Protein AF-A0A7C5P457-F1 (afdb_monomer_lite)

pLDDT: mean 78.82, std 11.72, range [55.12, 93.0]

Secondary structure (DSSP, 8-state):
-HHHHHHHHHHTT----EEEEEEEEEEEEEEEEEEEEETTEEEEEEEEEEEEEEEEEEEETTTEEEEEEEEEEEEE-

Structure (mmCIF, N/CA/C/O backbone):
data_AF-A0A7C5P457-F1
#
_entry.id   AF-A0A7C5P457-F1
#
loop_
_atom_site.group_PDB
_atom_site.id
_atom_site.type_symbol
_atom_site.label_atom_id
_atom_site.label_alt_id
_atom_site.label_comp_id
_atom_site.label_asym_id
_atom_site.label_entity_id
_atom_site.label_seq_id
_atom_site.pdbx_PDB_ins_code
_atom_site.Cartn_x
_atom_site.Cartn_y
_atom_site.Cartn_z
_atom_site.occupancy
_atom_site.B_iso_or_equiv
_atom_site.auth_seq_id
_atom_site.auth_comp_id
_atom_site.auth_asym_id
_atom_site.auth_atom_id
_atom_site.pdbx_PDB_model_num
ATOM 1 N N . MET A 1 1 ? -37.622 4.515 34.088 1.00 57.31 1 MET A N 1
ATOM 2 C CA . MET A 1 1 ? -36.293 5.089 34.407 1.00 57.31 1 MET A CA 1
ATOM 3 C C . MET A 1 1 ? -35.157 4.123 34.062 1.00 57.31 1 MET A C 1
ATOM 5 O O . MET A 1 1 ? -34.271 4.521 33.3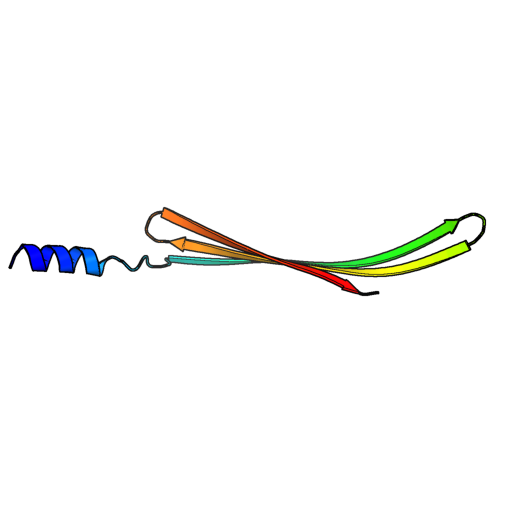23 1.00 57.31 1 MET A O 1
ATOM 9 N N . ILE A 1 2 ? -35.206 2.852 34.485 1.00 73.44 2 ILE A N 1
ATOM 10 C CA . ILE A 1 2 ? -34.120 1.871 34.248 1.00 73.44 2 ILE A CA 1
ATOM 11 C C . ILE A 1 2 ? -33.911 1.538 32.756 1.00 73.44 2 ILE A C 1
ATOM 13 O O . ILE A 1 2 ? -32.779 1.531 32.287 1.00 73.44 2 ILE A O 1
ATOM 17 N N . ALA A 1 3 ? -34.985 1.337 31.984 1.00 74.06 3 ALA A N 1
ATOM 18 C CA . ALA A 1 3 ? -34.877 1.013 30.555 1.00 74.06 3 ALA A CA 1
ATOM 19 C C . ALA A 1 3 ? -34.226 2.136 29.723 1.00 74.06 3 ALA A C 1
ATOM 21 O O . ALA A 1 3 ? -33.418 1.865 28.842 1.00 74.06 3 ALA A O 1
ATOM 22 N N . LEU A 1 4 ? -34.524 3.401 30.039 1.00 72.19 4 LEU A N 1
ATOM 23 C CA . LEU A 1 4 ? -33.942 4.554 29.344 1.00 72.19 4 LEU A CA 1
ATOM 24 C C . LEU A 1 4 ? -32.450 4.720 29.674 1.00 72.19 4 LEU A C 1
ATOM 26 O O . LEU A 1 4 ? -31.654 5.010 28.788 1.00 72.19 4 LEU A O 1
ATOM 30 N N . ALA A 1 5 ? -32.066 4.472 30.931 1.00 76.44 5 ALA A N 1
ATOM 31 C CA . ALA A 1 5 ? -30.668 4.486 31.357 1.00 76.44 5 ALA A CA 1
ATOM 32 C C . ALA A 1 5 ? -29.845 3.365 30.693 1.00 76.44 5 ALA A C 1
ATOM 34 O O . ALA A 1 5 ? -28.712 3.601 30.282 1.00 76.44 5 ALA A O 1
ATOM 35 N N . ALA A 1 6 ? -30.426 2.172 30.523 1.00 72.06 6 ALA A N 1
ATOM 36 C CA . ALA A 1 6 ? -29.778 1.062 29.823 1.00 72.06 6 ALA A CA 1
ATOM 37 C C . ALA A 1 6 ? -29.548 1.371 28.331 1.00 72.06 6 ALA A C 1
ATOM 39 O O . ALA A 1 6 ? -28.459 1.134 27.815 1.00 72.06 6 ALA A O 1
ATOM 40 N N . VAL A 1 7 ? -30.534 1.969 27.653 1.00 71.94 7 VAL A N 1
ATOM 41 C CA . VAL A 1 7 ? -30.406 2.383 26.243 1.00 71.94 7 VAL A CA 1
ATOM 42 C C . VAL A 1 7 ? -29.366 3.497 26.077 1.00 71.94 7 VAL A C 1
ATOM 44 O O . VAL A 1 7 ? -28.570 3.451 25.143 1.00 71.94 7 VAL A O 1
ATOM 47 N N . ALA A 1 8 ? -29.308 4.457 27.005 1.00 72.12 8 ALA A N 1
ATOM 48 C CA . ALA A 1 8 ? -28.301 5.519 26.987 1.00 72.12 8 ALA A CA 1
ATOM 49 C C . ALA A 1 8 ? -26.866 4.985 27.180 1.00 72.12 8 ALA A C 1
ATOM 51 O O . ALA A 1 8 ? -25.939 5.460 26.526 1.00 72.12 8 ALA A O 1
ATOM 52 N N . LEU A 1 9 ? -26.683 3.967 28.028 1.00 67.81 9 LEU A N 1
ATOM 53 C CA . LEU A 1 9 ? -25.386 3.315 28.248 1.00 67.81 9 LEU A CA 1
ATOM 54 C C . LEU A 1 9 ? -24.923 2.474 27.048 1.00 67.81 9 LEU A C 1
ATOM 56 O O . LEU A 1 9 ? -23.726 2.437 26.772 1.00 67.81 9 LEU A O 1
ATOM 60 N N . LEU A 1 10 ? -25.846 1.841 26.313 1.00 64.38 10 LEU A N 1
ATOM 61 C CA . LEU A 1 10 ? -25.528 1.163 25.049 1.00 64.38 10 LEU A CA 1
ATOM 62 C C . LEU A 1 10 ? -25.215 2.154 23.916 1.00 64.38 10 LEU A C 1
ATOM 64 O O . LEU A 1 10 ? -24.327 1.895 23.110 1.00 64.38 10 LEU A O 1
ATOM 68 N N . ALA A 1 11 ? -25.902 3.298 23.865 1.00 65.75 11 ALA A N 1
ATOM 69 C CA . ALA A 1 11 ? -25.676 4.317 22.839 1.00 65.75 11 ALA A CA 1
ATOM 70 C C . ALA A 1 11 ? -24.323 5.043 22.991 1.00 65.75 11 ALA A C 1
ATOM 72 O O . ALA A 1 11 ? -23.731 5.461 21.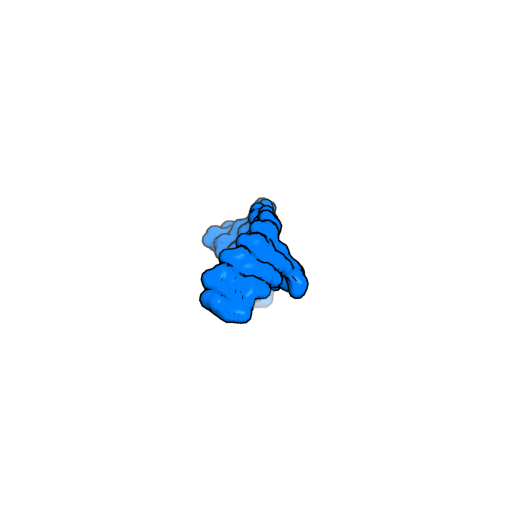995 1.00 65.75 11 ALA A O 1
ATOM 73 N N . GLY A 1 12 ? -23.811 5.170 24.222 1.00 59.75 12 GLY A N 1
ATOM 74 C CA . GLY A 1 12 ? -22.572 5.898 24.518 1.00 59.75 12 GLY A CA 1
ATOM 75 C C . GLY A 1 12 ? -21.276 5.231 24.038 1.00 59.75 12 GLY A C 1
ATOM 76 O O . GLY A 1 12 ? -20.261 5.912 23.948 1.00 59.75 12 GLY A O 1
ATOM 77 N N . LYS A 1 13 ? -21.292 3.931 23.708 1.00 55.12 13 LYS A N 1
ATOM 78 C CA . LYS A 1 13 ? -20.094 3.152 23.329 1.00 55.12 13 LYS A CA 1
ATOM 79 C C . LYS A 1 13 ? -20.004 2.801 21.838 1.00 55.12 13 LYS A C 1
ATOM 81 O O . LYS A 1 13 ? -19.380 1.811 21.483 1.00 55.12 13 LYS A O 1
ATOM 86 N N . SER A 1 14 ? -20.648 3.564 20.954 1.00 55.12 14 SER A N 1
ATOM 87 C CA . SER A 1 14 ? -20.611 3.269 19.507 1.00 55.12 14 SER A CA 1
ATOM 88 C C . SER A 1 14 ? -19.418 3.878 18.760 1.00 55.12 14 SER A C 1
ATOM 90 O O . SER A 1 14 ? -19.284 3.674 17.555 1.00 55.12 14 SER A O 1
ATOM 92 N N . TYR A 1 15 ? -18.533 4.587 19.459 1.00 57.25 15 TYR A N 1
ATOM 93 C CA . TYR A 1 15 ? -17.299 5.110 18.885 1.00 57.25 15 TYR A CA 1
ATOM 94 C C . TYR A 1 15 ? -16.164 4.156 19.242 1.00 57.25 15 TYR A C 1
ATOM 96 O O . TYR A 1 15 ? -15.695 4.149 20.376 1.00 57.25 15 TYR A O 1
ATOM 104 N N . ALA A 1 16 ? -15.772 3.315 18.286 1.00 60.56 16 ALA A N 1
ATOM 105 C CA . ALA A 1 16 ? -14.513 2.591 18.368 1.00 60.56 16 ALA A CA 1
ATOM 106 C C . ALA A 1 16 ? -13.388 3.617 18.202 1.00 60.56 16 ALA A C 1
ATOM 108 O O . ALA A 1 16 ? -13.251 4.209 17.127 1.00 60.56 16 ALA A O 1
ATOM 109 N N . ASP A 1 17 ? -12.645 3.881 19.274 1.00 59.53 17 ASP A N 1
ATOM 110 C CA . ASP A 1 17 ? -11.497 4.774 19.212 1.00 59.53 17 ASP A CA 1
ATOM 111 C C . ASP A 1 17 ? -10.405 4.111 18.355 1.00 59.53 17 ASP A C 1
ATOM 113 O O . ASP A 1 17 ? -10.133 2.908 18.471 1.00 59.53 17 ASP A O 1
ATOM 117 N N . VAL A 1 18 ? -9.824 4.875 17.428 1.00 60.22 18 VAL A N 1
ATOM 118 C CA . VAL A 1 18 ? -8.767 4.369 16.544 1.00 60.22 18 VAL A CA 1
ATOM 119 C C . VAL A 1 18 ? -7.451 4.583 17.270 1.00 60.22 18 VAL A C 1
ATOM 121 O O . VAL A 1 18 ? -6.908 5.687 17.280 1.00 60.22 18 VAL A O 1
ATOM 124 N N . GLN A 1 19 ? -6.941 3.524 17.896 1.00 66.56 19 GLN A N 1
ATOM 125 C CA . GLN A 1 19 ? -5.752 3.618 18.742 1.00 66.56 19 GLN A CA 1
ATOM 126 C C . GLN A 1 19 ? -4.473 3.825 17.933 1.00 66.56 19 GLN A C 1
ATOM 128 O O . GLN A 1 19 ? -3.534 4.456 18.419 1.00 66.56 19 GLN A O 1
ATOM 133 N N . ASN A 1 20 ? -4.415 3.308 16.703 1.00 76.69 20 ASN A N 1
ATOM 134 C CA . ASN A 1 20 ? -3.222 3.433 15.879 1.00 76.69 20 ASN A CA 1
ATOM 135 C C . ASN A 1 20 ? -3.556 3.460 14.385 1.00 76.69 20 ASN A C 1
ATOM 137 O O . ASN A 1 20 ? -4.304 2.618 13.892 1.00 76.69 20 ASN A O 1
ATOM 141 N N . ILE A 1 21 ? -2.962 4.405 13.651 1.00 82.69 21 ILE A N 1
ATOM 142 C CA . ILE A 1 21 ? -3.052 4.477 12.187 1.00 82.69 21 ILE A CA 1
ATOM 143 C C . ILE A 1 21 ? -1.644 4.378 11.621 1.00 82.69 21 ILE A C 1
ATOM 145 O O . ILE A 1 21 ? -0.783 5.215 11.899 1.00 82.69 21 ILE A O 1
ATOM 149 N N . ARG A 1 22 ? -1.418 3.375 10.776 1.00 87.19 22 ARG A N 1
ATOM 150 C CA . ARG A 1 22 ? -0.168 3.183 10.055 1.00 87.19 22 ARG A CA 1
ATOM 151 C C . ARG A 1 22 ? -0.394 3.349 8.560 1.00 87.19 22 ARG A C 1
ATOM 153 O O . ARG A 1 22 ? -1.164 2.625 7.938 1.00 87.19 22 ARG A O 1
ATOM 160 N N . LEU A 1 23 ? 0.340 4.287 7.970 1.00 90.19 23 LEU A N 1
ATOM 161 C CA . LEU A 1 23 ? 0.378 4.497 6.528 1.00 90.19 23 LEU A CA 1
ATOM 162 C C . LEU A 1 23 ? 1.672 3.910 5.960 1.00 90.19 23 LEU A C 1
ATOM 164 O O . LEU A 1 23 ? 2.766 4.201 6.445 1.00 90.19 23 LEU A O 1
ATOM 168 N N . SER A 1 24 ? 1.554 3.089 4.924 1.00 90.19 24 SER A N 1
ATOM 169 C CA . SER A 1 24 ? 2.685 2.512 4.200 1.00 90.19 24 SER A CA 1
ATOM 170 C C . SER A 1 24 ? 2.411 2.490 2.699 1.00 90.19 24 SER A C 1
ATOM 172 O O . SER A 1 24 ? 1.281 2.681 2.263 1.00 90.19 24 SER A O 1
ATOM 174 N N . GLY A 1 25 ? 3.432 2.282 1.875 1.00 91.00 25 GLY A N 1
ATOM 175 C CA . GLY A 1 25 ? 3.249 2.230 0.431 1.00 91.00 25 GLY A CA 1
ATOM 176 C C . GLY A 1 25 ? 4.545 2.085 -0.351 1.00 91.00 25 GLY A C 1
ATOM 177 O O . GLY A 1 25 ? 5.638 2.272 0.182 1.00 91.00 25 GLY A O 1
ATOM 178 N N . ASP A 1 26 ? 4.399 1.758 -1.634 1.00 93.00 26 ASP A N 1
ATOM 179 C CA . ASP A 1 26 ? 5.490 1.714 -2.602 1.00 93.00 26 ASP A CA 1
ATOM 180 C C . ASP A 1 26 ? 5.143 2.527 -3.848 1.00 93.00 26 ASP A C 1
ATOM 182 O O . ASP A 1 26 ? 4.055 2.402 -4.413 1.00 93.00 26 ASP A O 1
ATOM 186 N N . ILE A 1 27 ? 6.092 3.351 -4.295 1.00 91.31 27 ILE A N 1
ATOM 187 C CA . ILE A 1 27 ? 6.043 3.999 -5.604 1.00 91.31 27 ILE A CA 1
ATOM 188 C C . ILE A 1 27 ? 7.146 3.392 -6.451 1.00 91.31 27 ILE A C 1
ATOM 190 O O . ILE A 1 27 ? 8.315 3.362 -6.064 1.00 91.31 27 ILE A O 1
ATOM 194 N N . ARG A 1 28 ? 6.764 2.888 -7.619 1.00 91.75 28 ARG A N 1
ATOM 195 C CA . ARG A 1 28 ? 7.668 2.258 -8.568 1.00 91.75 28 ARG A CA 1
ATOM 196 C C . ARG A 1 28 ? 7.483 2.886 -9.936 1.00 91.75 28 ARG A C 1
ATOM 198 O O . ARG A 1 28 ? 6.393 2.836 -10.495 1.00 91.75 28 ARG A O 1
ATOM 205 N N . VAL A 1 29 ? 8.576 3.399 -10.485 1.00 91.44 29 VAL A N 1
ATOM 206 C CA . VAL A 1 29 ? 8.653 3.915 -11.853 1.00 91.44 29 VAL A CA 1
ATOM 207 C C . VAL A 1 29 ? 9.676 3.075 -12.611 1.00 91.44 29 VAL A C 1
ATOM 209 O O . VAL A 1 29 ? 10.755 2.796 -12.086 1.00 91.44 29 VAL A O 1
ATOM 212 N N . ARG A 1 30 ? 9.325 2.609 -13.809 1.00 90.69 30 ARG A N 1
ATOM 213 C CA . ARG A 1 30 ? 10.196 1.802 -14.673 1.00 90.69 30 ARG A CA 1
ATOM 214 C C . ARG A 1 30 ? 10.097 2.278 -16.114 1.00 90.69 30 ARG A C 1
ATOM 216 O O . ARG A 1 30 ? 8.998 2.342 -16.648 1.00 90.69 30 ARG A O 1
ATOM 223 N N . GLY A 1 31 ? 11.239 2.566 -16.729 1.00 89.94 31 GLY A N 1
ATOM 224 C CA . GLY A 1 31 ? 11.342 2.789 -18.170 1.00 89.94 31 GLY A CA 1
ATOM 225 C C . GLY A 1 31 ? 11.606 1.474 -18.894 1.00 89.94 31 GLY A C 1
ATOM 226 O O . GLY A 1 31 ? 12.426 0.674 -18.440 1.00 89.94 31 GLY A O 1
ATOM 227 N N . TYR A 1 32 ? 10.907 1.262 -20.000 1.00 86.00 32 TYR A N 1
ATOM 228 C CA . TYR A 1 32 ? 11.068 0.119 -20.881 1.00 86.00 32 TYR A CA 1
ATOM 229 C C . TYR A 1 32 ? 11.479 0.610 -22.264 1.00 86.00 32 TYR A C 1
ATOM 231 O O . TYR A 1 32 ? 10.914 1.566 -22.789 1.00 86.00 32 TYR A O 1
ATOM 239 N N . TYR A 1 33 ? 12.475 -0.064 -22.831 1.00 84.06 33 TYR A N 1
ATOM 240 C CA . TYR A 1 33 ? 12.861 0.067 -24.227 1.00 84.06 33 TYR A CA 1
ATOM 241 C C . TYR A 1 33 ? 12.774 -1.323 -24.847 1.00 84.06 33 TYR A C 1
ATOM 243 O O . TYR A 1 33 ? 13.461 -2.250 -24.405 1.00 84.06 33 TYR A O 1
ATOM 251 N N . LEU A 1 34 ? 11.876 -1.478 -25.811 1.00 81.38 34 LEU A N 1
ATOM 252 C CA . LEU A 1 34 ? 11.673 -2.703 -26.565 1.00 81.38 34 LEU A CA 1
ATOM 253 C C . LEU A 1 34 ? 12.182 -2.473 -27.980 1.00 81.38 34 LEU A C 1
ATOM 255 O O . LEU A 1 34 ? 11.590 -1.721 -28.745 1.00 81.38 34 LEU A O 1
ATOM 259 N N . ASN A 1 35 ? 13.265 -3.166 -28.315 1.00 76.25 35 ASN A N 1
ATOM 260 C CA . ASN A 1 35 ? 13.725 -3.294 -29.686 1.00 76.25 35 ASN A CA 1
ATOM 261 C C . ASN A 1 35 ? 13.298 -4.676 -30.188 1.00 76.25 35 ASN A C 1
ATOM 263 O O . ASN A 1 35 ? 13.821 -5.701 -29.736 1.00 76.25 35 ASN A O 1
ATOM 267 N N . ARG A 1 36 ? 12.292 -4.704 -31.066 1.00 71.75 36 ARG A N 1
ATOM 268 C CA . ARG A 1 36 ? 11.914 -5.906 -31.809 1.00 71.75 36 ARG A CA 1
ATOM 269 C C . ARG A 1 36 ? 12.442 -5.778 -33.232 1.00 71.75 36 ARG A C 1
ATOM 271 O O . ARG A 1 36 ? 11.922 -4.996 -34.022 1.00 71.75 36 ARG A O 1
ATOM 278 N N . ALA A 1 37 ? 13.445 -6.589 -33.548 1.00 64.44 37 ALA A N 1
ATOM 279 C CA . ALA A 1 37 ? 13.847 -6.848 -34.921 1.00 64.44 37 ALA A CA 1
ATOM 280 C C . ALA A 1 37 ? 12.997 -8.006 -35.457 1.00 64.44 37 ALA A C 1
ATOM 282 O O . ALA A 1 37 ? 13.335 -9.172 -35.248 1.00 64.44 37 ALA A O 1
ATOM 283 N N . ASP A 1 38 ? 11.870 -7.683 -36.091 1.00 66.62 38 ASP A N 1
ATOM 284 C CA . ASP A 1 38 ? 11.196 -8.627 -36.982 1.00 66.62 38 ASP A CA 1
ATOM 285 C C . ASP A 1 38 ? 11.796 -8.482 -38.384 1.00 66.62 38 ASP A C 1
ATOM 287 O O . ASP A 1 38 ? 12.260 -7.403 -38.753 1.00 66.62 38 ASP A O 1
ATOM 291 N N . ALA A 1 39 ? 11.806 -9.566 -39.163 1.00 66.31 39 ALA A N 1
ATOM 292 C CA . ALA A 1 39 ? 12.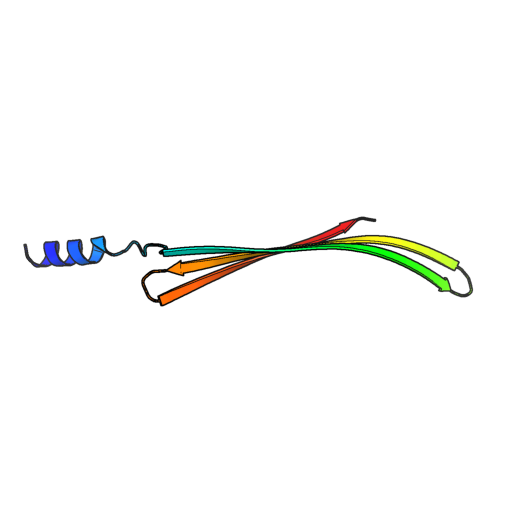547 -9.672 -40.428 1.00 66.31 39 ALA A CA 1
ATOM 293 C C . ALA A 1 39 ? 12.211 -8.599 -41.492 1.00 66.31 39 ALA A C 1
ATOM 295 O O . ALA A 1 39 ? 12.948 -8.485 -42.466 1.00 66.31 39 ALA A O 1
ATOM 296 N N . ASP A 1 40 ? 11.147 -7.814 -41.291 1.00 66.81 40 ASP A N 1
ATOM 297 C CA . ASP A 1 40 ? 10.667 -6.785 -42.221 1.00 66.81 40 ASP A CA 1
ATOM 298 C C . ASP A 1 40 ? 10.335 -5.426 -41.569 1.00 66.81 40 ASP A C 1
ATOM 300 O O . ASP A 1 40 ? 10.013 -4.480 -42.282 1.00 66.81 40 ASP A O 1
ATOM 304 N N . ASN A 1 41 ? 10.393 -5.281 -40.237 1.00 60.81 41 ASN A N 1
ATOM 305 C CA . ASN A 1 41 ? 10.101 -4.007 -39.565 1.00 60.81 41 ASN A CA 1
ATOM 306 C C . ASN A 1 41 ? 10.835 -3.887 -38.224 1.00 60.81 41 ASN A C 1
ATOM 308 O O . ASN A 1 41 ? 10.708 -4.744 -37.349 1.00 60.81 41 ASN A O 1
ATOM 312 N N . VAL A 1 42 ? 11.553 -2.773 -38.048 1.00 60.38 42 VAL A N 1
ATOM 313 C CA . VAL A 1 42 ? 12.064 -2.341 -36.742 1.00 60.38 42 VAL A CA 1
ATOM 314 C C . VAL A 1 42 ? 10.939 -1.581 -36.052 1.00 60.38 42 VAL A C 1
ATOM 316 O O . VAL A 1 42 ? 10.584 -0.481 -36.473 1.00 60.38 42 VAL A O 1
ATOM 319 N N . ILE A 1 43 ? 10.351 -2.182 -35.018 1.00 65.00 43 ILE A N 1
ATOM 320 C CA . ILE A 1 43 ? 9.407 -1.492 -34.136 1.00 65.00 43 ILE A CA 1
ATOM 321 C C . ILE A 1 43 ? 10.159 -1.194 -32.843 1.00 65.00 43 ILE A C 1
ATOM 323 O O . ILE A 1 43 ? 10.391 -2.091 -32.027 1.00 65.00 43 ILE A O 1
ATOM 327 N N . ASP A 1 44 ? 10.558 0.068 -32.699 1.00 68.81 44 ASP A N 1
ATOM 328 C CA . ASP A 1 44 ? 11.073 0.620 -31.452 1.00 68.81 44 ASP A CA 1
ATOM 329 C C . ASP A 1 44 ? 9.887 1.126 -30.625 1.00 68.81 44 ASP A C 1
ATOM 331 O O . ASP A 1 44 ? 9.185 2.046 -31.043 1.00 68.81 44 ASP A O 1
ATOM 335 N N . ASP A 1 45 ? 9.659 0.515 -29.462 1.00 76.12 45 ASP A N 1
ATOM 336 C CA . ASP A 1 45 ? 8.636 0.951 -28.508 1.00 76.12 45 ASP A CA 1
ATOM 337 C C . ASP A 1 45 ? 9.301 1.360 -27.189 1.00 76.12 45 ASP A C 1
ATOM 339 O O . ASP A 1 45 ? 10.109 0.623 -26.606 1.00 76.12 45 ASP A O 1
ATOM 343 N N . ASN A 1 46 ? 8.985 2.567 -26.731 1.00 83.38 46 ASN A N 1
ATOM 344 C CA . ASN A 1 46 ? 9.480 3.133 -25.492 1.00 83.38 46 ASN A CA 1
ATOM 345 C C . ASN A 1 46 ? 8.312 3.605 -24.627 1.00 83.38 46 ASN A C 1
ATOM 347 O O . ASN A 1 46 ? 7.604 4.550 -24.949 1.00 83.38 46 ASN A O 1
ATOM 351 N N . PHE A 1 47 ? 8.161 2.988 -23.459 1.00 86.19 47 PHE A N 1
ATOM 352 C CA . PHE A 1 47 ? 7.137 3.396 -22.507 1.00 86.19 47 PHE A CA 1
ATOM 353 C C . PHE A 1 47 ? 7.651 3.359 -21.073 1.00 86.19 47 PHE A C 1
ATOM 355 O O . PHE A 1 47 ? 8.536 2.593 -20.686 1.00 86.19 47 PHE A O 1
ATOM 362 N N . ILE A 1 48 ? 7.060 4.204 -20.248 1.00 89.31 48 ILE A N 1
ATOM 363 C CA . ILE A 1 48 ? 7.307 4.340 -18.826 1.00 89.31 48 ILE A CA 1
ATOM 364 C C . ILE A 1 48 ? 6.091 3.778 -18.103 1.00 89.31 48 ILE A C 1
ATOM 366 O O . ILE A 1 48 ? 4.962 4.218 -18.293 1.00 89.31 48 ILE A O 1
ATOM 370 N N . SER A 1 49 ? 6.319 2.806 -17.232 1.00 90.81 49 SER A N 1
ATOM 371 C CA . SER A 1 49 ? 5.301 2.263 -16.345 1.00 90.81 49 SER A CA 1
ATOM 372 C C . SER A 1 49 ? 5.459 2.845 -14.946 1.00 90.81 49 SER A C 1
ATOM 374 O O 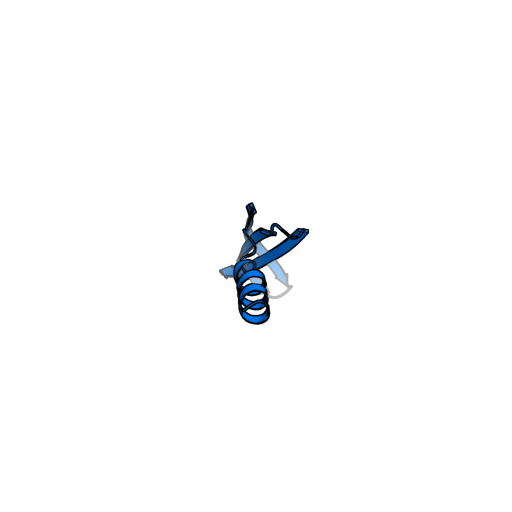. SER A 1 49 ? 6.541 2.801 -14.352 1.00 90.81 49 SER A O 1
ATOM 376 N N . GLN A 1 50 ? 4.363 3.359 -14.401 1.00 91.81 50 GLN A N 1
ATOM 377 C CA . GLN A 1 50 ? 4.252 3.811 -13.025 1.00 91.81 50 GLN A CA 1
ATOM 378 C C . GLN A 1 50 ? 3.254 2.937 -12.272 1.00 91.81 50 GLN A C 1
ATOM 380 O O . GLN A 1 50 ? 2.134 2.702 -12.722 1.00 91.81 50 GLN A O 1
ATOM 385 N N . ARG A 1 51 ? 3.644 2.512 -11.073 1.00 92.62 51 ARG A N 1
ATOM 386 C CA . ARG A 1 51 ? 2.762 1.858 -10.114 1.00 92.62 51 ARG A CA 1
ATOM 387 C C . ARG A 1 51 ? 2.935 2.494 -8.747 1.00 92.62 51 ARG A C 1
ATOM 389 O O . ARG A 1 51 ? 4.021 2.444 -8.173 1.00 92.62 51 ARG A O 1
ATOM 396 N N . THR A 1 52 ? 1.846 3.025 -8.220 1.00 91.31 52 THR A N 1
ATOM 397 C CA . THR A 1 52 ? 1.763 3.572 -6.869 1.00 91.31 52 THR A CA 1
ATOM 398 C C . THR A 1 52 ? 0.820 2.693 -6.064 1.00 91.31 52 THR A C 1
ATOM 400 O O . THR A 1 52 ? -0.310 2.432 -6.479 1.00 91.31 52 THR A O 1
ATOM 403 N N . ARG A 1 53 ? 1.277 2.232 -4.905 1.00 92.62 53 ARG A N 1
ATOM 404 C CA . ARG A 1 53 ? 0.453 1.540 -3.923 1.00 92.62 53 ARG A CA 1
ATOM 405 C C . ARG A 1 53 ? 0.542 2.272 -2.598 1.00 92.62 53 ARG A C 1
ATOM 407 O O . ARG A 1 53 ? 1.638 2.567 -2.135 1.00 92.62 53 ARG A O 1
ATOM 414 N N . ILE A 1 54 ? -0.608 2.519 -1.991 1.00 92.25 54 ILE A N 1
ATOM 415 C CA . ILE A 1 54 ? -0.726 3.115 -0.663 1.00 92.25 54 ILE A CA 1
ATOM 416 C C . ILE A 1 54 ? -1.601 2.184 0.167 1.00 92.25 54 ILE A C 1
ATOM 418 O O . ILE A 1 54 ? -2.680 1.803 -0.271 1.00 92.25 54 ILE A O 1
ATOM 422 N N . THR A 1 55 ? -1.141 1.815 1.350 1.00 91.00 55 THR A N 1
ATOM 423 C CA . THR A 1 55 ? -1.841 0.960 2.304 1.00 91.00 55 THR A CA 1
ATOM 424 C C . THR A 1 55 ? -2.025 1.723 3.608 1.00 91.00 55 THR A C 1
ATOM 426 O O . THR A 1 55 ? -1.056 2.208 4.188 1.00 91.00 55 THR A O 1
ATOM 429 N N . CYS A 1 56 ? -3.270 1.823 4.060 1.00 89.56 56 CYS A N 1
ATOM 430 C CA . CYS A 1 56 ? -3.647 2.357 5.358 1.00 89.56 56 CYS A CA 1
ATOM 431 C C . CYS A 1 56 ? -4.102 1.199 6.248 1.00 89.56 56 CYS A C 1
ATOM 433 O O . CYS A 1 56 ? -5.023 0.468 5.883 1.00 89.56 56 CYS A O 1
ATOM 435 N N . GLU A 1 57 ? -3.447 1.035 7.387 1.00 89.31 57 GLU A N 1
ATOM 436 C CA . GLU A 1 57 ? -3.805 0.084 8.434 1.00 89.31 57 GLU A CA 1
ATOM 437 C C . GLU A 1 57 ? -4.306 0.892 9.633 1.00 89.31 57 GLU A C 1
ATOM 439 O O . GLU A 1 57 ? -3.610 1.789 10.110 1.00 89.31 57 GLU A O 1
ATOM 444 N N . ALA A 1 58 ? -5.514 0.602 10.102 1.00 87.25 58 ALA A N 1
ATOM 445 C CA . ALA A 1 58 ? -6.100 1.214 11.285 1.00 87.25 58 ALA A CA 1
ATOM 446 C C . ALA A 1 58 ? -6.441 0.120 12.297 1.00 87.25 58 ALA A C 1
ATOM 448 O O . ALA A 1 58 ? -7.189 -0.807 11.978 1.00 87.25 58 ALA A O 1
ATOM 449 N N . ASP A 1 59 ? -5.873 0.240 13.493 1.00 87.50 59 ASP A N 1
ATOM 450 C CA . ASP A 1 59 ? -6.142 -0.639 14.626 1.00 87.50 59 ASP A CA 1
ATOM 451 C C . ASP A 1 59 ? -7.229 -0.010 15.503 1.00 87.50 59 ASP A C 1
ATOM 453 O O . ASP A 1 59 ? -7.086 1.122 15.983 1.00 87.50 59 ASP A O 1
ATOM 457 N N . LEU A 1 60 ? -8.345 -0.720 15.645 1.00 79.81 60 LEU A N 1
ATOM 458 C CA . LEU A 1 60 ? -9.493 -0.313 16.448 1.00 79.81 60 LEU A CA 1
ATOM 459 C C . LEU A 1 60 ? -9.407 -0.993 17.815 1.00 79.81 60 LEU A C 1
ATOM 461 O O . LEU A 1 60 ? -9.049 -2.164 17.917 1.00 79.81 60 LEU A O 1
ATOM 465 N N . GLU A 1 61 ? -9.825 -0.276 18.855 1.00 73.38 61 GLU A N 1
ATOM 466 C CA . GLU A 1 61 ? -9.768 -0.706 20.261 1.00 73.38 61 GLU A CA 1
ATOM 467 C C . GLU A 1 61 ? -10.379 -2.096 20.551 1.00 73.38 61 GLU A C 1
ATOM 469 O O . GLU A 1 61 ? -9.977 -2.769 21.499 1.00 73.38 61 GLU A O 1
ATOM 474 N N . ASP A 1 62 ? -11.300 -2.575 19.712 1.00 77.81 62 ASP A N 1
ATOM 475 C CA . ASP A 1 62 ? -12.007 -3.848 19.896 1.00 77.81 62 ASP A CA 1
ATOM 476 C C . ASP A 1 62 ? -11.326 -5.045 19.195 1.00 77.81 62 ASP A C 1
ATOM 478 O O . ASP A 1 62 ? -11.986 -5.989 18.760 1.00 77.81 62 ASP A O 1
ATOM 482 N N . HIS A 1 63 ? -9.994 -5.012 19.058 1.00 76.38 63 HIS A N 1
ATOM 483 C CA . HIS A 1 63 ? -9.193 -6.014 18.330 1.00 76.38 63 HIS A CA 1
ATOM 484 C C . HIS A 1 63 ? -9.580 -6.157 16.846 1.00 76.38 63 HIS A C 1
ATOM 486 O O . HIS A 1 63 ? -9.427 -7.227 16.246 1.00 76.38 63 HIS A O 1
ATOM 492 N N . VAL A 1 64 ? -10.097 -5.086 16.241 1.00 79.19 64 VAL A N 1
ATOM 493 C CA . VAL A 1 64 ? -10.471 -5.064 14.825 1.00 79.19 64 VAL A CA 1
ATOM 494 C C . VAL A 1 64 ? -9.404 -4.307 14.044 1.00 79.19 64 VAL A C 1
ATOM 496 O O . VAL A 1 64 ? -9.204 -3.114 14.244 1.00 79.19 64 VAL A O 1
ATOM 499 N N . LEU A 1 65 ? -8.763 -4.988 13.094 1.00 83.75 65 LEU A N 1
ATOM 500 C CA . LEU A 1 65 ? -7.832 -4.365 12.158 1.00 83.75 65 LEU A CA 1
ATOM 501 C C . LEU A 1 65 ? -8.536 -4.097 10.827 1.00 83.75 65 LEU A C 1
ATOM 503 O O . LEU A 1 65 ? -9.021 -5.022 10.172 1.00 83.75 65 LEU A O 1
ATOM 507 N N . VAL A 1 66 ? -8.539 -2.839 10.392 1.00 84.44 66 V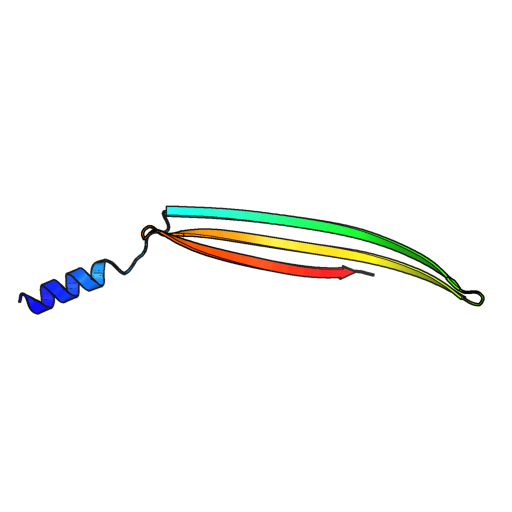AL A N 1
ATOM 508 C CA . VAL A 1 66 ? -9.008 -2.449 9.058 1.00 84.44 66 VAL A CA 1
ATOM 509 C C . VAL A 1 66 ? -7.803 -2.123 8.188 1.00 84.44 66 VAL A C 1
ATOM 511 O O . VAL A 1 66 ? -6.982 -1.279 8.538 1.00 84.44 66 VAL A O 1
ATOM 514 N N . VAL A 1 67 ? -7.711 -2.775 7.028 1.00 89.56 67 VAL A N 1
ATOM 515 C CA . VAL A 1 67 ? -6.647 -2.529 6.047 1.00 89.56 67 VAL A CA 1
ATOM 516 C C . VAL A 1 67 ? -7.260 -2.110 4.719 1.00 89.56 67 VAL A C 1
ATOM 518 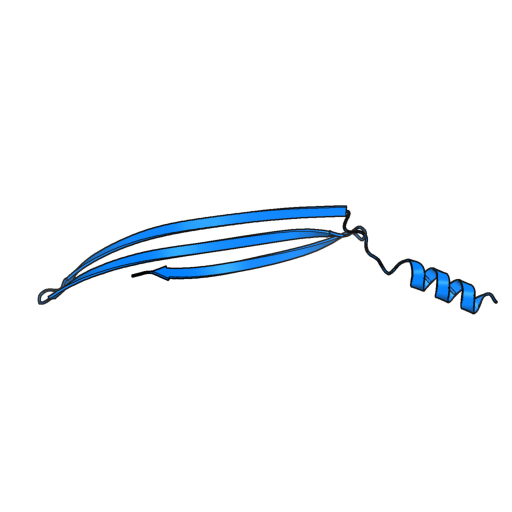O O . VAL A 1 67 ? -8.046 -2.847 4.125 1.00 89.56 67 VAL A O 1
ATOM 521 N N . VAL A 1 68 ? -6.880 -0.929 4.234 1.00 90.19 68 VAL A N 1
ATOM 522 C CA . VAL A 1 68 ? -7.297 -0.393 2.934 1.00 90.19 68 VAL A CA 1
ATOM 523 C C . VAL A 1 68 ? -6.068 -0.194 2.061 1.00 90.19 68 VAL A C 1
ATOM 525 O O . VAL A 1 68 ? -5.176 0.577 2.407 1.00 90.19 68 VAL A O 1
ATOM 528 N N . THR A 1 69 ? -6.032 -0.846 0.898 1.00 89.62 69 THR A N 1
ATOM 529 C CA . THR A 1 69 ? -4.962 -0.662 -0.092 1.00 89.62 69 THR A CA 1
ATOM 530 C C . THR A 1 69 ? -5.500 -0.014 -1.360 1.00 89.62 69 THR A C 1
ATOM 532 O O . THR A 1 69 ? -6.341 -0.571 -2.061 1.00 89.62 69 THR A O 1
ATOM 535 N N . LEU A 1 70 ? -4.953 1.151 -1.686 1.00 90.81 70 LEU A N 1
ATOM 536 C CA . LEU A 1 70 ? -5.169 1.877 -2.927 1.00 90.81 70 LEU A CA 1
ATOM 537 C C . LEU A 1 70 ? -4.045 1.535 -3.906 1.00 90.81 70 LEU A C 1
ATOM 539 O O . LEU A 1 70 ? -2.864 1.532 -3.549 1.00 90.81 70 LEU A O 1
ATOM 543 N N . LYS A 1 71 ? -4.412 1.259 -5.156 1.00 91.50 71 LYS A N 1
ATOM 544 C CA . LYS A 1 71 ? -3.479 0.949 -6.239 1.00 91.50 71 LYS A CA 1
ATOM 545 C C . LYS A 1 71 ? -3.787 1.842 -7.433 1.00 91.50 71 LYS A C 1
ATOM 547 O O . LYS A 1 71 ? -4.915 1.852 -7.912 1.00 91.50 71 LYS A O 1
ATOM 552 N N . ALA A 1 72 ? -2.772 2.540 -7.921 1.00 89.81 72 ALA A N 1
ATOM 553 C CA . ALA A 1 72 ? -2.821 3.295 -9.162 1.00 89.81 72 ALA A CA 1
ATOM 554 C C . ALA A 1 72 ? -1.721 2.792 -10.101 1.00 89.81 72 ALA A C 1
ATOM 556 O O . ALA A 1 72 ? -0.568 2.626 -9.694 1.00 89.81 72 ALA A O 1
ATOM 557 N N . GLU A 1 73 ? -2.087 2.536 -11.353 1.00 90.94 73 GLU A N 1
ATOM 558 C CA . GLU A 1 73 ? -1.177 2.123 -12.421 1.00 90.94 73 GLU A CA 1
ATOM 559 C C . GLU A 1 73 ? -1.328 3.076 -13.603 1.00 90.94 73 GLU A C 1
ATOM 561 O O . GLU A 1 73 ? -2.441 3.469 -13.946 1.00 90.94 73 GLU A O 1
ATOM 566 N N . GLY A 1 74 ? -0.201 3.457 -14.199 1.00 88.94 74 GLY A N 1
ATOM 567 C CA . GLY A 1 74 ? -0.141 4.325 -15.366 1.00 88.94 74 GLY A CA 1
ATOM 568 C C . GLY A 1 74 ? 0.937 3.858 -16.334 1.00 88.94 74 GLY A C 1
ATOM 569 O O . GLY A 1 74 ? 2.005 3.404 -15.918 1.00 88.94 74 GLY A O 1
ATOM 570 N N . LEU A 1 75 ? 0.641 3.963 -17.624 1.00 86.69 75 LEU A N 1
ATOM 571 C CA . LEU A 1 75 ? 1.600 3.810 -18.712 1.00 86.69 75 LEU A CA 1
ATOM 572 C C . LEU A 1 75 ? 1.711 5.160 -19.415 1.00 86.69 75 LEU A C 1
ATOM 574 O O . LEU A 1 75 ? 0.697 5.807 -19.672 1.00 86.69 75 LEU A O 1
ATOM 578 N N . TRP A 1 76 ? 2.940 5.579 -19.679 1.00 80.00 76 TRP A N 1
ATOM 579 C CA . TRP A 1 76 ? 3.281 6.848 -20.306 1.00 80.00 76 TRP A CA 1
ATOM 580 C C . TRP A 1 76 ? 4.221 6.542 -21.472 1.00 80.00 76 TRP A C 1
ATOM 582 O O . TRP A 1 76 ? 5.290 5.989 -21.238 1.00 80.00 76 TRP A O 1
ATOM 592 N N . GLY A 1 77 ? 3.841 6.851 -22.704 1.00 69.19 77 GLY A N 1
ATOM 593 C CA . GLY A 1 77 ? 4.594 6.499 -23.912 1.00 69.19 77 GLY A CA 1
ATOM 594 C C . GLY A 1 77 ? 3.812 6.933 -25.129 1.00 69.19 77 GLY A C 1
ATOM 595 O O . GLY A 1 77 ? 2.615 6.566 -25.171 1.00 69.19 77 GLY A O 1
#

Sequence (77 aa):
MIALAAVALLAGKSYADVQNIRLSGDIRVRGYYLNRADADNVIDDNFISQRTRITCEADLEDHVLVVVTLKAEGLWG

Radius of gyration: 25.85 Å; chains: 1; bounding box: 50×16×77 Å

Foldseek 3Di:
DVVVVVVVVVVVPPDFDFPDKDKDWDKDKDWDWDFDDDVPDTDTDIKIKIKIKMWIWTQTPVRDIDIDIDIDIDIGD